Protein AF-A0A539DTX3-F1 (afdb_monomer_lite)

pLDDT: mean 72.54, std 13.14, range [39.78, 89.88]

Foldseek 3Di:
DDPDDDPDPPDDDDDDDDPAQDDDVRDDDPPCQVVQCDPPSHDPVNVCVVVVVPDPDDDDDDD

Secondary structure (DSSP, 8-state):
---S-----SS--------S-PSSSS-S--HHHHTT-STTS--HHHHHHHTTTT--SS-----

Sequence (63 aa):
DVHCPTGAPRESIVKISKAEPGGIDAKGLWRPAAQGLRPRYENDAMNKYLAGGFVSGSTEKKG

Radius of gyration: 20.95 Å; chains: 1; bounding box: 51×51×39 Å

Structure (mmCIF, N/CA/C/O backbone):
data_AF-A0A539DTX3-F1
#
_entry.id   AF-A0A539DTX3-F1
#
loop_
_atom_site.group_PDB
_atom_site.id
_atom_site.type_symbol
_atom_site.label_atom_id
_atom_site.label_alt_id
_atom_site.label_comp_id
_atom_site.label_asym_id
_atom_site.label_entity_id
_atom_site.label_seq_id
_atom_site.pdbx_PDB_ins_code
_atom_site.Cartn_x
_atom_site.Cartn_y
_atom_site.Cartn_z
_atom_site.occupancy
_atom_site.B_iso_or_equiv
_atom_site.auth_seq_id
_atom_site.auth_comp_id
_atom_site.auth_asym_id
_atom_site.auth_atom_id
_atom_site.pdbx_PDB_model_num
ATOM 1 N N . ASP A 1 1 ? 0.525 36.848 7.708 1.00 49.97 1 ASP A N 1
ATOM 2 C CA . ASP A 1 1 ? 1.474 36.299 8.686 1.00 49.97 1 ASP A CA 1
ATOM 3 C C . ASP A 1 1 ? 0.960 34.934 9.125 1.00 49.97 1 ASP A C 1
ATOM 5 O O . ASP A 1 1 ? -0.237 34.808 9.358 1.00 49.97 1 ASP A O 1
ATOM 9 N N . VAL A 1 2 ? 1.807 33.907 9.109 1.00 50.62 2 VAL A N 1
ATOM 10 C CA . VAL A 1 2 ? 1.473 32.533 9.519 1.00 50.62 2 VAL A CA 1
ATOM 11 C C . VAL A 1 2 ? 2.320 32.243 10.754 1.00 50.62 2 VAL A C 1
ATOM 13 O O . VAL A 1 2 ? 3.544 32.217 10.682 1.00 50.62 2 VAL A O 1
ATOM 16 N N . HIS A 1 3 ? 1.668 32.069 11.902 1.00 57.16 3 HIS A N 1
ATOM 17 C CA . HIS A 1 3 ? 2.299 31.763 13.190 1.00 57.16 3 HIS A CA 1
ATOM 18 C C . HIS A 1 3 ? 1.997 30.315 13.590 1.00 57.16 3 HIS A C 1
ATOM 20 O O . HIS A 1 3 ? 1.304 30.039 14.565 1.00 57.16 3 HIS A O 1
ATOM 26 N N . CYS A 1 4 ? 2.483 29.367 12.793 1.00 53.59 4 CYS A N 1
ATOM 27 C CA . CYS A 1 4 ? 2.472 27.941 13.116 1.00 53.59 4 CYS A CA 1
ATOM 28 C C . CYS A 1 4 ? 3.814 27.333 12.686 1.00 53.59 4 CYS A C 1
ATOM 30 O O . CYS A 1 4 ? 4.344 27.740 11.649 1.00 53.59 4 CYS A O 1
ATOM 32 N N . PRO A 1 5 ? 4.376 26.366 13.432 1.00 52.47 5 PRO A N 1
ATOM 33 C CA . PRO A 1 5 ? 5.600 25.693 13.022 1.00 52.47 5 PRO A CA 1
ATOM 34 C C . PRO A 1 5 ? 5.337 24.896 11.738 1.00 52.47 5 PRO A C 1
ATOM 36 O O . PRO A 1 5 ? 4.636 23.885 11.738 1.00 52.47 5 PRO A O 1
ATOM 39 N N . THR A 1 6 ? 5.899 25.348 10.619 1.00 59.12 6 THR A N 1
ATOM 40 C CA . THR A 1 6 ? 5.960 24.560 9.387 1.00 59.12 6 THR A CA 1
ATOM 41 C C . THR A 1 6 ? 6.922 23.395 9.593 1.00 59.12 6 THR A C 1
ATOM 43 O O . THR A 1 6 ? 8.133 23.564 9.493 1.00 59.12 6 THR A O 1
ATOM 46 N N . GLY A 1 7 ? 6.390 22.199 9.846 1.00 57.72 7 GLY A N 1
ATOM 47 C CA . GLY A 1 7 ? 7.150 20.943 9.910 1.00 57.72 7 GLY A CA 1
ATOM 48 C C . GLY A 1 7 ? 7.601 20.409 8.543 1.00 57.72 7 GLY A C 1
ATOM 49 O O . GLY A 1 7 ? 7.695 19.199 8.368 1.00 57.72 7 GLY A O 1
ATOM 50 N N . ALA A 1 8 ? 7.812 21.279 7.553 1.00 60.09 8 ALA A N 1
ATOM 51 C CA . ALA A 1 8 ? 8.110 20.884 6.181 1.00 60.09 8 ALA A CA 1
ATOM 52 C C . ALA A 1 8 ? 9.622 20.983 5.910 1.00 60.09 8 ALA A C 1
ATOM 54 O O . ALA A 1 8 ? 10.119 22.096 5.710 1.00 60.09 8 ALA A O 1
ATOM 55 N N . PRO A 1 9 ? 10.375 19.867 5.862 1.00 61.69 9 PRO A N 1
ATOM 56 C CA . PRO A 1 9 ? 11.684 19.887 5.226 1.00 61.69 9 PRO A CA 1
ATOM 57 C C . PRO A 1 9 ? 11.487 20.257 3.749 1.00 61.69 9 PRO A C 1
ATOM 59 O O . PRO A 1 9 ? 10.866 19.515 2.990 1.00 61.69 9 PRO A O 1
ATOM 62 N N . ARG A 1 10 ? 11.979 21.437 3.348 1.00 64.69 10 ARG A N 1
ATOM 63 C CA . ARG A 1 10 ? 11.905 21.936 1.959 1.00 64.69 10 ARG A CA 1
ATOM 64 C C . ARG A 1 10 ? 12.715 21.075 0.986 1.00 64.69 10 ARG A C 1
ATOM 66 O O . ARG A 1 10 ? 12.439 21.096 -0.206 1.00 64.69 10 ARG A O 1
ATOM 73 N N . GLU A 1 11 ? 13.669 20.310 1.508 1.00 64.81 11 GLU A N 1
ATOM 74 C CA . GLU A 1 1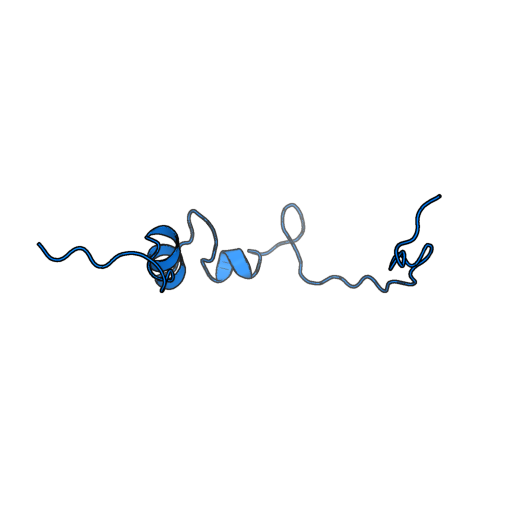1 ? 14.491 19.337 0.797 1.00 64.81 11 GLU A CA 1
ATOM 75 C C . GLU A 1 11 ? 14.713 18.153 1.751 1.00 64.81 11 GLU A C 1
ATOM 77 O O . GLU A 1 11 ? 15.156 18.334 2.884 1.00 64.81 11 GLU A O 1
ATOM 82 N N . SER A 1 12 ? 14.346 16.942 1.332 1.00 69.62 12 SER A N 1
ATOM 83 C CA . SER A 1 12 ? 14.589 15.708 2.088 1.00 69.62 12 SER A CA 1
ATOM 84 C C . SER A 1 12 ? 15.475 14.792 1.259 1.00 69.62 12 SER A C 1
ATOM 86 O O . SER A 1 12 ? 15.135 14.469 0.122 1.00 69.62 12 SER A O 1
ATOM 88 N N . ILE A 1 13 ? 16.597 14.346 1.824 1.00 74.62 13 ILE A N 1
ATOM 89 C CA . ILE A 1 13 ? 17.420 13.302 1.207 1.00 74.62 13 ILE A CA 1
ATOM 90 C C . ILE A 1 13 ? 16.737 11.965 1.494 1.00 74.62 13 ILE A C 1
ATOM 92 O O . ILE A 1 13 ? 16.679 11.525 2.641 1.00 74.62 13 ILE A O 1
ATOM 96 N N . VAL A 1 14 ? 16.205 11.319 0.457 1.00 73.69 14 VAL A N 1
ATOM 97 C CA . VAL A 1 14 ? 15.555 10.006 0.565 1.00 73.69 14 VAL A CA 1
ATOM 98 C C . VAL A 1 14 ? 16.343 8.948 -0.203 1.00 73.69 14 VAL A C 1
ATOM 100 O O . VAL A 1 14 ? 16.853 9.201 -1.293 1.00 73.69 14 VAL A O 1
ATOM 103 N N . LYS A 1 15 ? 16.432 7.737 0.361 1.00 80.0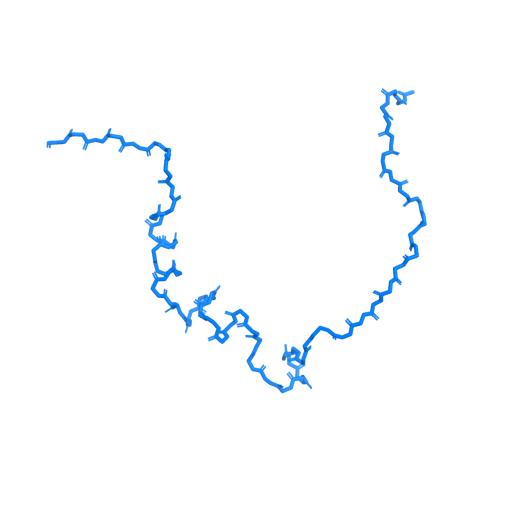0 15 LYS A N 1
ATOM 104 C CA . LYS A 1 15 ? 16.981 6.555 -0.315 1.00 80.00 15 LYS A CA 1
ATOM 105 C C . LYS A 1 15 ? 15.831 5.673 -0.778 1.00 80.00 15 LYS A C 1
ATOM 107 O O . LYS A 1 15 ? 15.091 5.140 0.043 1.00 80.00 15 LYS A O 1
ATOM 112 N N . ILE A 1 16 ? 15.714 5.492 -2.087 1.00 80.31 16 ILE A N 1
ATOM 113 C CA . ILE A 1 16 ? 14.725 4.595 -2.683 1.00 80.31 16 ILE A CA 1
ATOM 114 C C . ILE A 1 16 ? 15.396 3.242 -2.924 1.00 80.31 16 ILE A C 1
ATOM 116 O O . ILE A 1 16 ? 16.444 3.163 -3.562 1.00 80.31 16 ILE A O 1
ATOM 120 N N . SER A 1 17 ? 14.792 2.169 -2.419 1.00 77.88 17 SER A N 1
ATOM 121 C CA . SER A 1 17 ? 15.164 0.793 -2.754 1.00 77.88 17 SER A CA 1
ATOM 122 C C . SER A 1 17 ? 13.943 0.023 -3.235 1.00 77.88 17 SER A C 1
ATOM 124 O O . SER A 1 17 ? 12.827 0.260 -2.776 1.00 77.88 17 SER A O 1
ATOM 126 N N . LYS A 1 18 ? 14.152 -0.924 -4.152 1.00 75.06 18 LYS A N 1
ATOM 127 C CA . LYS A 1 18 ? 13.084 -1.796 -4.647 1.00 75.06 18 LYS A CA 1
ATOM 128 C C . LYS A 1 18 ? 12.547 -2.655 -3.496 1.00 75.06 18 LYS A C 1
ATOM 130 O O . LYS A 1 18 ? 13.306 -3.430 -2.926 1.00 75.06 18 LYS A O 1
ATOM 135 N N . ALA A 1 19 ? 11.260 -2.515 -3.176 1.00 75.31 19 ALA A N 1
ATOM 136 C CA . ALA A 1 19 ? 10.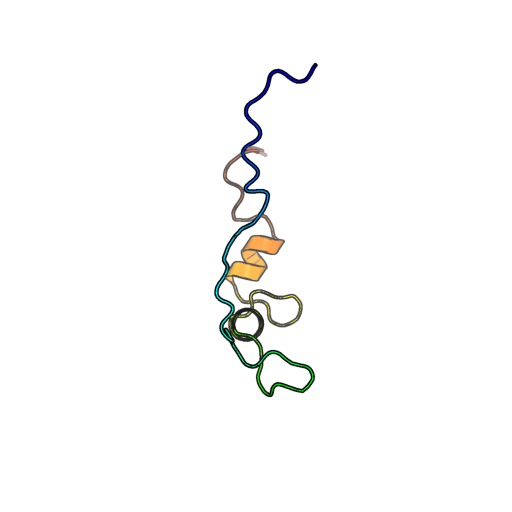608 -3.285 -2.116 1.00 75.31 19 ALA A CA 1
ATOM 137 C C . ALA A 1 19 ? 10.253 -4.712 -2.572 1.00 75.31 19 ALA A C 1
ATOM 139 O O . ALA A 1 19 ? 10.638 -5.681 -1.927 1.00 75.31 19 ALA A O 1
ATOM 140 N N . GLU A 1 20 ? 9.569 -4.854 -3.710 1.00 74.06 20 GLU A N 1
ATOM 141 C CA . GLU A 1 20 ? 9.196 -6.147 -4.298 1.00 74.06 20 GLU A CA 1
ATOM 142 C C . GLU A 1 20 ? 8.995 -6.022 -5.824 1.00 74.06 20 GLU A C 1
ATOM 144 O O . GLU A 1 20 ? 8.825 -4.908 -6.334 1.00 74.06 20 GLU A O 1
ATOM 149 N N . PRO A 1 21 ? 9.080 -7.121 -6.604 1.00 72.50 21 PRO A N 1
ATOM 150 C CA . PRO A 1 21 ? 8.621 -7.122 -7.988 1.00 72.50 21 PRO A CA 1
ATOM 151 C C . PRO A 1 21 ? 7.092 -6.987 -8.011 1.00 72.50 21 PRO A C 1
ATOM 153 O O . PRO A 1 21 ? 6.370 -7.951 -7.787 1.00 72.50 21 PRO A O 1
ATOM 156 N N . GLY A 1 22 ? 6.605 -5.771 -8.250 1.00 68.44 22 GLY A N 1
ATOM 157 C CA . GLY A 1 22 ? 5.184 -5.504 -8.402 1.00 68.44 22 GLY A CA 1
ATOM 158 C C . GLY A 1 22 ? 4.681 -5.550 -9.849 1.00 68.44 22 GLY A C 1
ATOM 159 O O . GLY A 1 22 ? 5.198 -4.828 -10.694 1.00 68.44 22 GLY A O 1
ATOM 160 N N . GLY A 1 23 ? 3.657 -6.360 -10.147 1.00 71.44 23 GLY A N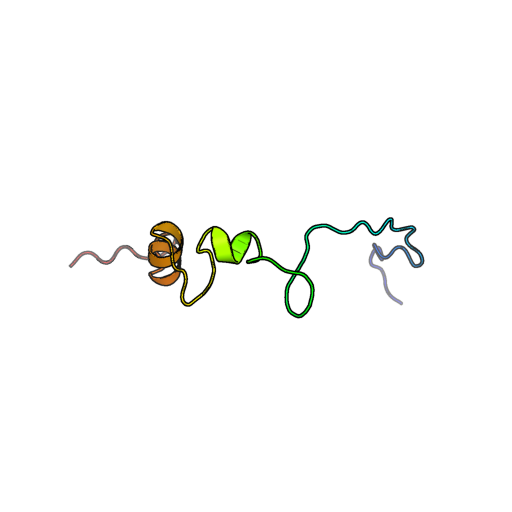 1
ATOM 161 C CA . GLY A 1 23 ? 3.027 -6.409 -11.481 1.00 71.44 23 GLY A CA 1
ATOM 162 C C . GLY A 1 23 ? 2.345 -5.086 -11.873 1.00 71.44 23 GLY A C 1
ATOM 163 O O . GLY A 1 23 ? 1.879 -4.367 -10.993 1.00 71.44 23 GLY A O 1
ATOM 164 N N . ILE A 1 24 ? 2.215 -4.715 -13.153 1.00 59.66 24 ILE A N 1
ATOM 165 C CA . ILE A 1 24 ? 2.508 -5.429 -14.412 1.00 59.66 24 ILE A CA 1
ATOM 166 C C . ILE A 1 24 ? 3.950 -5.174 -14.889 1.00 59.66 24 ILE A C 1
ATOM 168 O O . ILE A 1 24 ? 4.482 -4.081 -14.745 1.00 59.66 24 ILE A O 1
ATOM 172 N N . ASP A 1 25 ? 4.550 -6.255 -15.399 1.00 57.09 25 ASP A N 1
ATOM 173 C CA . ASP A 1 25 ? 5.947 -6.480 -15.816 1.00 57.09 25 ASP A CA 1
ATOM 174 C C . ASP A 1 25 ? 7.029 -6.679 -14.730 1.00 57.09 25 ASP A C 1
ATOM 176 O O . ASP A 1 25 ? 8.176 -6.989 -15.057 1.00 57.09 25 ASP A O 1
ATOM 180 N N . ALA A 1 26 ? 6.668 -6.719 -13.436 1.00 58.62 26 ALA A N 1
ATOM 181 C CA . ALA A 1 26 ? 7.462 -7.399 -12.401 1.00 58.62 26 ALA A CA 1
ATOM 182 C C . ALA A 1 26 ? 6.700 -8.606 -11.813 1.00 58.62 26 ALA A C 1
ATOM 184 O O . ALA A 1 26 ? 5.820 -8.478 -10.966 1.00 58.62 26 ALA A O 1
ATOM 185 N N . LYS A 1 27 ? 7.054 -9.790 -12.340 1.00 63.69 27 LYS A N 1
ATOM 186 C CA . LYS A 1 27 ? 6.489 -11.121 -12.057 1.00 63.69 27 LYS A CA 1
ATOM 187 C C . LYS A 1 27 ? 6.278 -11.374 -10.560 1.00 63.69 27 LYS A C 1
ATOM 189 O O . LYS A 1 27 ? 7.241 -11.383 -9.799 1.00 63.69 27 LYS A O 1
ATOM 194 N N . GLY A 1 28 ? 5.045 -11.701 -10.185 1.00 70.12 28 GLY A N 1
ATOM 195 C CA . GLY A 1 28 ? 4.696 -12.109 -8.828 1.00 70.12 28 GLY A CA 1
ATOM 196 C C . GLY A 1 28 ? 3.408 -11.457 -8.345 1.00 70.12 28 GLY A C 1
ATOM 197 O O . GLY A 1 28 ? 3.085 -10.321 -8.689 1.00 70.12 28 GLY A O 1
ATOM 198 N N . LEU A 1 29 ? 2.648 -12.208 -7.553 1.00 74.62 29 LEU A N 1
ATOM 199 C CA . LEU A 1 29 ? 1.532 -11.665 -6.795 1.00 74.62 29 LEU A CA 1
ATOM 200 C C . LEU A 1 29 ? 2.112 -10.803 -5.668 1.00 74.62 29 LEU A C 1
ATOM 202 O O . LEU A 1 29 ? 2.905 -11.304 -4.874 1.00 74.62 29 LEU A O 1
ATOM 206 N N . TRP A 1 30 ? 1.724 -9.527 -5.598 1.00 80.06 30 TRP A N 1
ATOM 207 C CA . TRP A 1 30 ? 2.146 -8.635 -4.513 1.00 80.06 30 TRP A CA 1
ATOM 208 C C . TRP A 1 30 ? 1.829 -9.249 -3.152 1.00 80.06 30 TRP A C 1
ATOM 210 O O . TRP A 1 30 ? 0.773 -9.868 -2.981 1.00 80.06 30 TRP A O 1
ATOM 220 N N . ARG A 1 31 ? 2.686 -9.033 -2.155 1.00 83.69 31 ARG A N 1
ATOM 221 C CA . ARG A 1 31 ? 2.519 -9.667 -0.840 1.00 83.69 31 ARG A CA 1
ATOM 222 C C . ARG A 1 31 ? 1.130 -9.458 -0.206 1.00 83.69 31 ARG A C 1
ATOM 224 O O . ARG A 1 31 ? 0.556 -10.457 0.219 1.00 83.69 31 ARG A O 1
ATOM 231 N N . PRO A 1 32 ? 0.508 -8.259 -0.209 1.00 82.06 32 PRO A N 1
ATOM 232 C CA . PRO A 1 32 ? -0.850 -8.086 0.328 1.00 82.06 32 PRO A CA 1
ATOM 233 C C . PRO A 1 32 ? -1.911 -8.879 -0.443 1.00 82.06 32 PRO A C 1
ATOM 235 O O . PRO A 1 32 ? -2.882 -9.365 0.132 1.00 82.06 32 PRO A O 1
ATOM 238 N N . ALA A 1 33 ? -1.708 -9.036 -1.751 1.00 84.12 33 ALA A N 1
ATOM 239 C CA . ALA A 1 33 ? -2.574 -9.836 -2.596 1.00 84.12 33 ALA A CA 1
ATOM 240 C C . ALA A 1 33 ? -2.428 -11.335 -2.305 1.00 84.12 33 ALA A C 1
ATOM 242 O O . ALA A 1 33 ? -3.432 -12.036 -2.234 1.00 84.12 33 ALA A O 1
ATOM 243 N N . ALA A 1 34 ? -1.200 -11.810 -2.086 1.00 84.12 34 ALA A N 1
ATOM 244 C CA . ALA A 1 34 ? -0.920 -13.188 -1.685 1.00 84.12 34 ALA A CA 1
ATOM 245 C C . ALA A 1 34 ? -1.438 -13.506 -0.277 1.00 84.12 34 ALA A C 1
ATOM 247 O O . ALA A 1 34 ? -1.887 -14.616 -0.019 1.00 84.12 34 ALA A O 1
ATOM 248 N N . GLN A 1 35 ? -1.411 -12.525 0.624 1.00 86.50 35 GLN A N 1
ATOM 249 C CA . GLN A 1 35 ? -1.935 -12.653 1.984 1.00 86.50 35 GLN A CA 1
ATOM 250 C C . GLN A 1 35 ? -3.460 -12.556 2.063 1.00 86.50 35 GLN A C 1
ATOM 252 O O . GLN A 1 35 ? -4.017 -12.742 3.140 1.00 86.50 35 GLN A O 1
ATOM 257 N N . GLY A 1 36 ? -4.132 -12.251 0.956 1.00 86.62 36 GLY A N 1
ATOM 258 C CA . GLY A 1 36 ? -5.582 -12.171 0.910 1.00 86.62 36 GLY A CA 1
ATOM 259 C C . GLY A 1 36 ? -6.193 -10.931 1.551 1.00 86.62 36 GLY A C 1
ATOM 260 O O . GLY A 1 36 ? -7.339 -10.934 1.993 1.00 86.62 36 GLY A O 1
ATOM 261 N N . LEU A 1 37 ? -5.421 -9.846 1.587 1.00 85.00 37 LEU A N 1
ATOM 262 C CA . LEU A 1 37 ? -5.827 -8.542 2.116 1.00 85.00 37 LEU A CA 1
ATOM 263 C C . LEU A 1 37 ? -6.409 -7.635 1.022 1.00 85.00 37 LEU A C 1
ATOM 265 O O . LEU A 1 37 ? -6.395 -6.411 1.143 1.00 85.00 37 LEU A O 1
ATOM 269 N N . ARG A 1 38 ? -6.871 -8.222 -0.087 1.00 82.12 38 ARG A N 1
ATOM 270 C CA . ARG A 1 38 ? -7.464 -7.496 -1.211 1.00 82.12 38 ARG A CA 1
ATOM 271 C C . ARG A 1 38 ? -8.782 -8.130 -1.645 1.00 82.12 38 ARG A C 1
ATOM 273 O O . ARG A 1 38 ? -8.932 -9.344 -1.499 1.00 82.12 38 ARG A O 1
ATOM 280 N N . PRO A 1 39 ? -9.672 -7.350 -2.280 1.00 74.00 39 PRO A N 1
ATOM 281 C CA . PRO A 1 39 ? -10.844 -7.902 -2.945 1.00 74.00 39 PRO A CA 1
ATOM 282 C C . PRO A 1 39 ? -10.468 -8.996 -3.960 1.00 74.00 39 PRO A C 1
ATOM 284 O O . PRO A 1 39 ? -9.478 -8.850 -4.688 1.00 74.00 39 PRO A O 1
ATOM 287 N N . ARG A 1 40 ? -11.276 -10.059 -4.039 1.00 79.88 40 ARG A N 1
ATOM 288 C CA . ARG A 1 40 ? -11.085 -11.303 -4.820 1.00 79.88 40 ARG A CA 1
ATOM 289 C C . ARG A 1 40 ? -10.066 -12.315 -4.267 1.00 79.88 40 ARG A C 1
ATOM 291 O O . ARG A 1 40 ? -9.841 -13.327 -4.926 1.00 79.88 40 ARG A O 1
ATOM 298 N N . TYR A 1 41 ? -9.402 -12.035 -3.144 1.00 80.12 41 TYR A N 1
ATOM 299 C CA . TYR A 1 41 ? -8.427 -12.933 -2.496 1.00 80.12 41 TYR A CA 1
ATOM 300 C C . TYR A 1 41 ? -8.692 -13.055 -0.988 1.00 80.12 41 TYR A C 1
ATOM 302 O O . TYR A 1 41 ? -7.787 -13.368 -0.233 1.00 80.12 41 TYR A O 1
ATOM 310 N N . GLU A 1 42 ? -9.899 -12.756 -0.527 1.00 87.69 42 GLU A N 1
ATOM 311 C CA . GLU A 1 42 ? -10.201 -12.474 0.872 1.00 87.69 42 GLU A CA 1
ATOM 312 C C . GLU A 1 42 ? -9.839 -13.635 1.813 1.00 87.69 42 GLU A C 1
ATOM 314 O O . GLU A 1 42 ? -10.340 -14.750 1.678 1.00 87.69 42 GLU A O 1
ATOM 319 N N . ASN A 1 43 ? -8.994 -13.351 2.807 1.00 86.75 43 ASN A N 1
ATOM 320 C CA . ASN A 1 43 ? -8.787 -14.241 3.948 1.00 86.75 43 ASN A CA 1
ATOM 321 C C . ASN A 1 43 ? -9.858 -14.004 5.036 1.00 86.75 43 ASN A C 1
ATOM 323 O O . ASN A 1 43 ? -10.600 -13.020 5.000 1.00 86.75 43 ASN A O 1
ATOM 327 N N . ASP A 1 44 ? -9.925 -14.877 6.043 1.00 88.62 44 ASP A N 1
ATOM 328 C CA . ASP A 1 44 ? -10.932 -14.783 7.114 1.00 88.62 44 ASP A CA 1
ATOM 329 C C . ASP A 1 44 ? -10.896 -13.444 7.864 1.00 88.62 44 ASP A C 1
ATOM 331 O O . ASP A 1 44 ? -11.936 -12.893 8.233 1.00 88.62 44 ASP A O 1
ATOM 335 N N . ALA A 1 45 ? -9.702 -12.878 8.051 1.00 87.94 45 ALA A N 1
ATOM 336 C CA . ALA A 1 45 ? -9.543 -11.567 8.665 1.00 87.94 45 ALA A CA 1
ATOM 337 C C . ALA A 1 45 ? -10.089 -10.447 7.763 1.00 87.94 45 ALA A C 1
ATOM 339 O O . ALA A 1 45 ? -10.751 -9.541 8.257 1.00 87.94 45 ALA A O 1
ATOM 340 N N . MET A 1 46 ? -9.881 -10.519 6.450 1.00 89.88 46 MET A N 1
ATOM 341 C CA . MET A 1 46 ? -10.405 -9.570 5.470 1.00 89.88 46 MET A CA 1
ATOM 342 C C . MET A 1 46 ? -11.930 -9.656 5.397 1.00 89.88 46 MET A C 1
ATOM 344 O O . MET A 1 46 ? -12.597 -8.627 5.404 1.00 89.88 46 MET A O 1
ATOM 348 N N . ASN A 1 47 ? -12.494 -10.864 5.441 1.00 88.56 47 ASN A N 1
ATOM 349 C CA . ASN A 1 47 ? -13.942 -11.061 5.529 1.00 88.56 47 ASN A CA 1
ATOM 350 C C . ASN A 1 47 ? -14.516 -10.442 6.811 1.00 88.56 47 ASN A C 1
ATOM 352 O O . ASN A 1 47 ? -15.490 -9.691 6.759 1.00 88.56 47 ASN A O 1
ATOM 356 N N . LYS A 1 48 ? -13.875 -10.673 7.963 1.00 88.50 48 LYS A N 1
ATOM 357 C CA . LYS A 1 48 ? -14.261 -10.045 9.236 1.00 88.50 48 LYS A CA 1
ATOM 358 C C . LYS A 1 48 ? -14.131 -8.520 9.197 1.00 88.50 48 LYS A C 1
ATOM 360 O O . LYS A 1 48 ? -14.967 -7.827 9.772 1.00 88.50 48 LYS A O 1
ATOM 365 N N . TYR A 1 49 ? -13.112 -7.998 8.520 1.00 85.75 49 TYR A N 1
ATOM 366 C CA . TYR A 1 49 ? -12.912 -6.564 8.317 1.00 85.75 49 TYR A CA 1
ATOM 367 C C . TYR A 1 49 ? -14.013 -5.945 7.457 1.00 85.75 49 TYR A C 1
ATOM 369 O O . TYR A 1 49 ? -14.613 -4.956 7.872 1.00 85.75 49 TYR A O 1
ATOM 377 N N . LEU A 1 50 ? -14.334 -6.560 6.317 1.00 85.88 50 LEU A N 1
ATOM 378 C CA . LEU A 1 50 ? -15.423 -6.127 5.437 1.00 85.88 50 LEU A CA 1
ATOM 379 C C . LEU A 1 50 ? -16.784 -6.171 6.146 1.00 85.88 50 LEU A C 1
ATOM 381 O O . LEU A 1 50 ? -17.624 -5.308 5.913 1.00 85.88 50 LEU A O 1
ATOM 385 N N . ALA A 1 51 ? -16.977 -7.125 7.059 1.00 89.19 51 ALA A N 1
ATOM 386 C CA . ALA A 1 51 ? -18.161 -7.222 7.912 1.00 89.19 51 ALA A CA 1
ATOM 387 C C . ALA A 1 51 ? -18.171 -6.230 9.096 1.00 89.19 51 ALA A C 1
ATOM 389 O O . ALA A 1 51 ? -19.086 -6.268 9.916 1.00 89.19 51 ALA A O 1
ATOM 390 N N . GLY A 1 52 ? -17.158 -5.368 9.238 1.00 87.94 52 GLY A N 1
ATOM 391 C CA . GLY A 1 52 ? -17.065 -4.404 10.340 1.00 87.94 52 GLY A CA 1
ATOM 392 C C . GLY A 1 52 ? -16.706 -5.017 11.701 1.00 87.94 52 GLY A C 1
ATOM 393 O O . GLY A 1 52 ? -16.794 -4.344 12.725 1.00 87.94 52 GLY A O 1
ATOM 394 N N . GLY A 1 53 ? -16.249 -6.270 11.748 1.00 85.81 53 GLY A N 1
ATOM 395 C CA . GLY A 1 53 ? -16.001 -7.032 12.980 1.00 85.81 53 GLY A CA 1
ATOM 396 C C . GLY A 1 53 ? -14.771 -6.621 13.803 1.00 85.81 53 GLY A C 1
ATOM 397 O O . GLY A 1 53 ? -14.445 -7.311 14.770 1.00 85.81 53 GLY A O 1
ATOM 398 N N . PHE A 1 54 ? -14.070 -5.546 13.424 1.00 84.44 54 PHE A N 1
ATOM 399 C CA . PHE A 1 54 ? -12.964 -4.950 14.194 1.00 84.44 54 PHE A CA 1
ATOM 400 C C . PHE A 1 54 ? -13.315 -3.588 14.809 1.00 84.44 54 PHE A C 1
ATOM 402 O O . PHE A 1 54 ? -12.464 -2.959 15.435 1.00 84.44 54 PHE A O 1
ATOM 409 N N . VAL A 1 55 ? -14.556 -3.124 14.657 1.00 84.25 55 VAL A N 1
ATOM 410 C CA . VAL A 1 55 ? -15.036 -1.923 15.343 1.00 84.25 55 VAL A CA 1
ATOM 411 C C . VAL A 1 55 ? -15.411 -2.307 16.778 1.00 84.25 55 VAL A C 1
ATOM 413 O O . VAL A 1 55 ? -16.341 -3.078 16.989 1.00 84.25 55 VAL A O 1
ATOM 416 N N . SER A 1 56 ? -14.694 -1.782 17.777 1.00 71.75 56 SER A N 1
ATOM 417 C CA . SER A 1 56 ? -14.992 -1.995 19.208 1.00 71.75 56 SER A CA 1
ATOM 418 C C . SER A 1 56 ? -15.650 -0.783 19.879 1.00 71.75 56 SER A C 1
ATOM 420 O O . SER A 1 56 ? -15.539 -0.599 21.089 1.00 71.75 56 SER A O 1
ATOM 422 N N . GLY A 1 57 ? -16.316 0.072 19.107 1.00 66.88 57 GLY A N 1
ATOM 423 C CA . GLY A 1 57 ? -17.015 1.244 19.622 1.00 66.88 57 GLY A CA 1
ATOM 424 C C . GLY A 1 57 ? -18.263 1.507 18.797 1.00 66.88 57 GLY A C 1
ATOM 425 O O . GLY A 1 57 ? -18.153 1.743 17.602 1.00 66.88 57 GLY A O 1
ATOM 42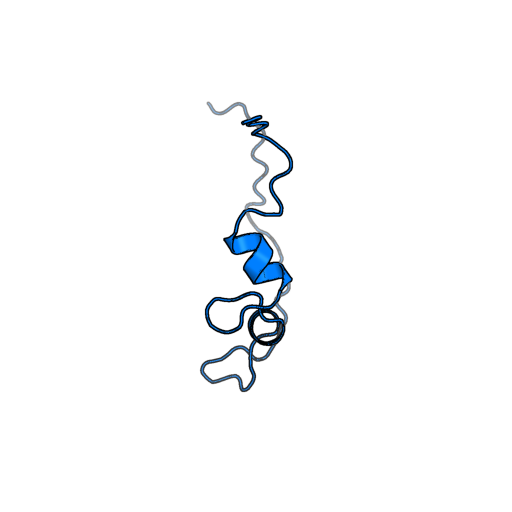6 N N . SER A 1 58 ? -19.419 1.492 19.462 1.00 61.41 58 SER A N 1
ATOM 427 C CA . SER A 1 58 ? -20.786 1.711 18.955 1.00 61.41 58 SER A CA 1
ATOM 428 C C . SER A 1 58 ? -21.492 0.505 18.315 1.00 61.41 58 SER A C 1
ATOM 430 O O . SER A 1 58 ? -21.603 0.374 17.102 1.00 61.41 58 SER A O 1
ATOM 432 N N . THR A 1 59 ? -22.107 -0.339 19.151 1.00 54.62 59 THR A N 1
ATOM 433 C CA . THR A 1 59 ? -23.563 -0.272 19.421 1.00 54.62 59 THR A CA 1
ATOM 434 C C . THR A 1 59 ? -24.000 -1.525 20.188 1.00 54.62 59 THR A C 1
ATOM 436 O O . THR A 1 59 ? -24.152 -2.601 19.616 1.00 54.62 59 THR A O 1
ATOM 439 N N . GLU A 1 60 ? -24.270 -1.374 21.486 1.00 59.38 60 GLU A N 1
ATOM 440 C CA . GLU A 1 60 ? -25.276 -2.206 22.147 1.00 59.38 60 GLU A CA 1
ATOM 441 C C . GLU A 1 60 ? -26.622 -1.973 21.445 1.00 59.38 60 GLU A C 1
ATOM 443 O O . GLU A 1 60 ? -27.198 -0.889 21.529 1.00 59.38 60 GLU A O 1
ATOM 448 N N . LYS A 1 61 ? -27.155 -2.989 20.766 1.00 53.69 61 LYS A N 1
ATOM 449 C CA . LYS A 1 61 ? -28.605 -3.133 20.618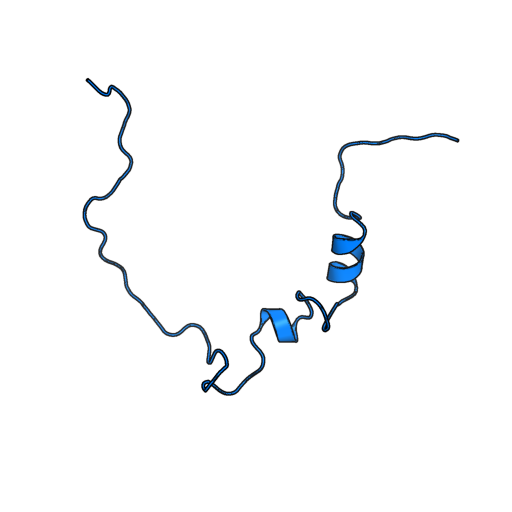 1.00 53.69 61 LYS A CA 1
ATOM 450 C C . LYS A 1 61 ? -29.006 -4.455 21.250 1.00 53.69 61 LYS A C 1
ATOM 452 O O . LYS A 1 61 ? -28.897 -5.507 20.631 1.00 53.69 61 LYS A O 1
ATOM 457 N N . LYS A 1 62 ? -29.459 -4.363 22.504 1.00 44.59 62 LYS A N 1
ATOM 458 C CA . LYS A 1 62 ? -30.352 -5.352 23.108 1.00 44.59 62 LYS A CA 1
ATOM 459 C C . LYS A 1 62 ? -31.655 -5.354 22.308 1.00 44.59 62 LYS A C 1
ATOM 461 O O . LYS A 1 62 ? -32.302 -4.312 22.202 1.00 44.59 62 LYS A O 1
ATOM 466 N N . GLY A 1 63 ? -31.984 -6.507 21.743 1.00 39.78 63 GLY A N 1
ATOM 467 C CA . GLY A 1 63 ? -33.339 -6.919 21.392 1.00 39.78 63 GLY A CA 1
ATOM 468 C C . GLY A 1 63 ? -33.687 -8.121 22.247 1.00 39.78 63 GLY A C 1
ATOM 469 O O . GLY A 1 63 ? -32.756 -8.926 22.483 1.00 39.78 63 GLY A O 1
#